Protein AF-A0A1E5IQC2-F1 (afdb_monomer)

Solvent-accessible surface area (backbone atoms only — not comparable to full-atom values): 10376 Å² total; per-residue (Å²): 91,79,47,80,31,49,64,72,56,42,53,53,47,50,52,52,49,52,50,52,53,53,49,54,49,57,76,76,38,97,67,92,69,90,84,77,96,62,100,38,73,64,58,51,51,50,54,61,72,48,65,73,86,65,77,78,92,61,83,43,75,48,69,56,74,79,78,57,91,85,66,68,66,72,71,74,75,72,44,43,31,42,34,34,28,51,31,35,61,43,97,87,76,49,74,46,82,30,45,69,65,40,55,62,73,49,62,90,55,62,68,49,79,50,71,55,75,84,51,100,52,40,39,43,35,41,34,43,30,58,52,56,88,49,68,68,59,35,50,53,51,51,53,55,44,32,73,42,20,49,31,35,36,51,58,79,82,76,86,54,94,48,55,85,48,20,25,48,64,53,39,74,41,128

Nearest PDB structures (foldseek):
  7alz-assembly1_B  TM=5.194E-01  e=3.832E-02  Komagataeibacter europaeus
  2caj-assembly1_A-2  TM=3.862E-01  e=3.203E-02  Helicobacter pylori 26695
  3bkt-assembly1_C  TM=5.300E-01  e=2.450E-01  Escherichia coli
  2hzv-assembly1_C  TM=3.687E-01  e=2.047E-01  Escherichia coli
  1q5v-assembly1_D  TM=3.462E-01  e=2.761E-01  Escherichia coli

Secondary structure (DSSP, 8-state):
-EEEE-HHHHHHHHHHHHHHHHHHHHHHS--S------S-HHHHHHHHHS----PPSS-EEEEP----TT---------EEEEEEEEEE-TTS-EE--HHHHHHHGGGS-EEEEEEEEETTEEEEEEEEEPPSSHHHHHHHHHHHHHH-SEEEE--SSSS--GGGEEETTEE--

Organism: Shewanella colwelliana (NCBI:txid23)

pLDDT: mean 70.98, std 15.09, range [38.66, 90.81]

Mean predicted aligned error: 17.3 Å

Foldseek 3Di:
DKDKDFPVRVVVVVVVVVVVVVVCVVVVDVDPDDDDDDPDPVVVVVVVVPPCVDDDGDIDIDDDDDPPPPPPVVPPPQWKKKFKAKWFQDPVGDIQDQVVVLCVQCVVFDKDKDWDCPDPGMIIIMMITRQDPDVVVNVSNLVSRLQRTQKIATDPVPPDGDQQRMHGSNHRRD

Radius of gyration: 23.61 Å; Cα contacts (8 Å, |Δi|>4): 222; chains: 1; bounding box: 59×47×52 Å

Structure (mmCIF, N/CA/C/O backbone):
data_AF-A0A1E5IQC2-F1
#
_entry.id   AF-A0A1E5IQC2-F1
#
loop_
_atom_site.group_PDB
_atom_site.id
_atom_site.type_symbol
_atom_site.label_atom_id
_atom_site.label_alt_id
_atom_site.label_comp_id
_atom_site.label_asym_id
_atom_site.label_entity_id
_atom_site.label_seq_id
_atom_site.pdbx_PDB_ins_code
_atom_site.Cartn_x
_atom_site.Cartn_y
_atom_site.Cartn_z
_atom_site.occupancy
_atom_site.B_iso_or_equiv
_atom_site.auth_seq_id
_atom_site.auth_comp_id
_atom_site.auth_asym_id
_atom_site.auth_atom_id
_atom_site.pdbx_PDB_model_num
ATOM 1 N N . MET A 1 1 ? 28.029 -4.661 -27.883 1.00 52.00 1 MET A N 1
ATOM 2 C CA . ME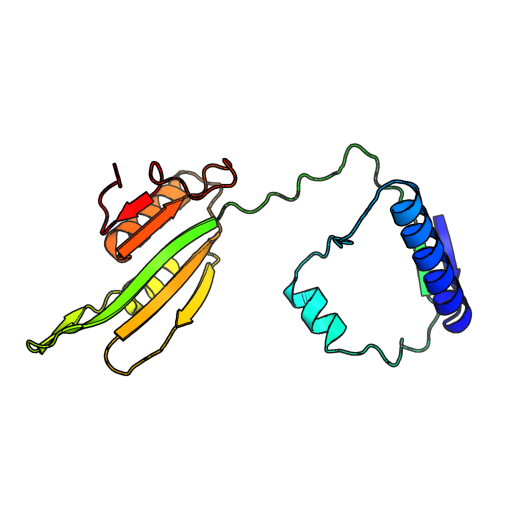T A 1 1 ? 28.979 -5.705 -28.374 1.00 52.00 1 MET A CA 1
ATOM 3 C C . MET A 1 1 ? 28.659 -7.045 -27.702 1.00 52.00 1 MET A C 1
ATOM 5 O O . MET A 1 1 ? 28.426 -7.039 -26.499 1.00 52.00 1 MET A O 1
ATOM 9 N N . LYS A 1 2 ? 28.596 -8.172 -28.435 1.00 62.50 2 LYS A N 1
ATOM 10 C CA . LYS A 1 2 ? 28.262 -9.502 -27.872 1.00 62.50 2 LYS A CA 1
ATOM 11 C C . LYS A 1 2 ? 29.537 -10.321 -27.631 1.00 62.50 2 LYS A C 1
ATOM 13 O O . LYS A 1 2 ? 30.267 -10.586 -28.583 1.00 62.50 2 LYS A O 1
ATOM 18 N N . LYS A 1 3 ? 29.808 -10.735 -26.389 1.00 73.00 3 LYS A N 1
ATOM 19 C CA . LYS A 1 3 ? 30.939 -11.614 -26.032 1.00 73.00 3 LYS A CA 1
ATOM 20 C C . LYS A 1 3 ? 30.427 -12.942 -25.482 1.00 73.00 3 LYS A C 1
ATOM 22 O O . LYS A 1 3 ? 29.539 -12.970 -24.634 1.00 73.00 3 LYS A O 1
ATOM 27 N N . LYS A 1 4 ? 30.989 -14.046 -25.979 1.00 75.56 4 LYS A N 1
ATOM 28 C CA . LYS A 1 4 ? 30.671 -15.402 -25.514 1.00 75.56 4 LYS A CA 1
ATOM 29 C C . LYS A 1 4 ? 31.631 -15.802 -24.397 1.00 75.56 4 LYS A C 1
ATOM 31 O O . LYS A 1 4 ? 32.844 -15.677 -24.557 1.00 75.56 4 LYS A O 1
ATOM 36 N N . PHE A 1 5 ? 31.095 -16.319 -23.299 1.00 73.94 5 PHE A N 1
ATOM 37 C CA . PHE A 1 5 ? 31.868 -16.790 -22.155 1.00 73.94 5 PHE A CA 1
ATOM 38 C C . PHE A 1 5 ? 31.498 -18.233 -21.799 1.00 73.94 5 PHE A C 1
ATOM 40 O O . PHE A 1 5 ? 30.334 -18.633 -21.851 1.00 73.94 5 PHE A O 1
ATOM 47 N N . SER A 1 6 ? 32.502 -19.012 -21.393 1.00 75.88 6 SER A N 1
ATOM 48 C CA . SER A 1 6 ? 32.286 -20.251 -20.640 1.00 75.88 6 SER A CA 1
ATOM 49 C C . SER A 1 6 ? 31.987 -19.919 -19.173 1.00 75.88 6 SER A C 1
ATOM 51 O O . SER A 1 6 ? 32.407 -18.870 -18.687 1.00 75.88 6 SER A O 1
ATOM 53 N N . ARG A 1 7 ? 31.307 -20.811 -18.438 1.00 69.56 7 ARG A N 1
ATOM 54 C CA . ARG A 1 7 ? 30.886 -20.579 -17.037 1.00 69.56 7 ARG A CA 1
ATOM 55 C C . ARG A 1 7 ? 32.013 -20.067 -16.124 1.00 69.56 7 ARG A C 1
ATOM 57 O O . ARG A 1 7 ? 31.824 -19.097 -15.397 1.00 69.56 7 ARG A O 1
ATOM 64 N N . SER A 1 8 ? 33.198 -20.678 -16.180 1.00 74.75 8 SER A N 1
ATOM 65 C CA . SER A 1 8 ? 34.352 -20.266 -15.363 1.00 74.75 8 SER A CA 1
ATOM 66 C C . SER A 1 8 ? 34.895 -18.889 -15.754 1.00 74.75 8 SER A C 1
ATOM 68 O O . SER A 1 8 ? 35.235 -18.083 -14.888 1.00 74.75 8 SER A O 1
ATOM 70 N N . LYS A 1 9 ? 34.934 -18.588 -17.058 1.00 76.94 9 LYS A N 1
ATOM 71 C CA . LYS A 1 9 ? 35.364 -17.283 -17.573 1.00 76.94 9 LYS A CA 1
ATOM 72 C C . LYS A 1 9 ? 34.342 -16.189 -17.268 1.00 76.94 9 LYS A C 1
ATOM 74 O O . LYS A 1 9 ? 34.755 -15.083 -16.947 1.00 76.94 9 LYS A O 1
ATOM 79 N N . LEU A 1 10 ? 33.046 -16.504 -17.306 1.00 74.19 10 LEU A N 1
ATOM 80 C CA . LEU A 1 10 ? 31.970 -15.587 -16.937 1.00 74.19 10 LEU A CA 1
ATOM 81 C C . LEU A 1 10 ? 32.070 -15.192 -15.462 1.00 74.19 10 LEU A C 1
ATOM 83 O O . LEU A 1 10 ? 32.054 -14.008 -15.157 1.00 74.19 10 LEU A O 1
ATOM 87 N N . LEU A 1 11 ? 32.241 -16.163 -14.559 1.00 73.56 11 LEU A N 1
ATOM 88 C CA . LEU A 1 11 ? 32.400 -15.893 -13.125 1.00 73.56 11 LEU A CA 1
ATOM 89 C C . LEU A 1 11 ? 33.626 -15.022 -12.839 1.00 73.56 11 LEU A C 1
ATOM 91 O O . LEU A 1 11 ? 33.545 -14.078 -12.058 1.00 73.56 11 LEU A O 1
ATOM 95 N N . LYS A 1 12 ? 34.762 -15.315 -13.484 1.00 78.38 12 LYS A N 1
ATOM 96 C CA . LYS A 1 12 ? 35.975 -14.499 -13.344 1.00 78.38 12 LYS A CA 1
ATOM 97 C C . LYS A 1 12 ? 35.755 -13.081 -13.876 1.00 78.38 12 LYS A C 1
ATOM 99 O O . LYS A 1 12 ? 36.157 -12.124 -13.228 1.00 78.38 12 LYS A O 1
ATOM 104 N N . TRP A 1 13 ? 35.080 -12.955 -15.017 1.00 78.19 13 TRP A N 1
ATOM 105 C CA . TRP A 1 13 ? 34.755 -11.669 -15.622 1.00 78.19 13 TRP A CA 1
ATOM 106 C C . TRP A 1 13 ? 33.789 -10.845 -14.758 1.00 78.19 13 TRP A C 1
ATOM 108 O O . TRP A 1 13 ? 34.069 -9.678 -14.518 1.00 78.19 13 TRP A O 1
ATOM 118 N N . LEU A 1 14 ? 32.727 -11.454 -14.217 1.00 74.81 14 LEU A N 1
ATOM 119 C CA . LEU A 1 14 ? 31.782 -10.822 -13.286 1.00 74.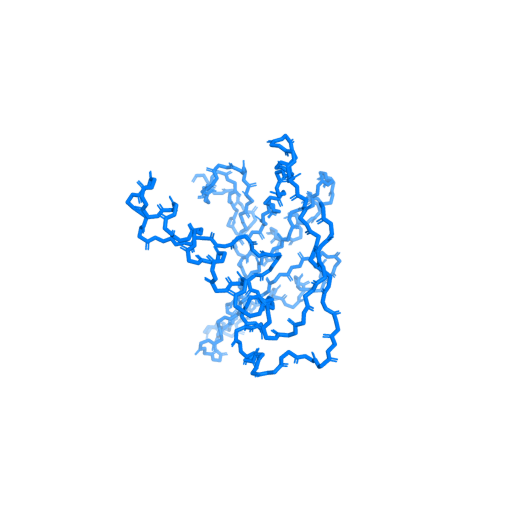81 14 LEU A CA 1
ATOM 120 C C . LEU A 1 14 ? 32.481 -10.321 -12.022 1.00 74.81 14 LEU A C 1
ATOM 122 O O . LEU A 1 14 ? 32.267 -9.181 -11.629 1.00 74.81 14 LEU A O 1
ATOM 126 N N . LYS A 1 15 ? 33.354 -11.136 -11.415 1.00 77.19 15 LYS A N 1
ATOM 127 C CA . LYS A 1 15 ? 34.138 -10.728 -10.237 1.00 77.19 15 LYS A CA 1
ATOM 128 C C . LYS A 1 15 ? 35.040 -9.532 -10.537 1.00 77.19 15 LYS A C 1
ATOM 130 O O . LYS A 1 15 ? 35.096 -8.600 -9.743 1.00 77.19 15 LYS A O 1
ATOM 135 N N . SER A 1 16 ? 35.727 -9.541 -11.681 1.00 76.88 16 SER A N 1
ATOM 136 C CA . SER A 1 16 ? 36.564 -8.413 -12.101 1.00 76.88 16 SER A CA 1
ATOM 137 C C . SER A 1 16 ? 35.738 -7.165 -12.410 1.00 76.88 16 SER A C 1
ATOM 139 O O . SER A 1 16 ? 36.115 -6.083 -11.980 1.00 76.88 16 SER A O 1
ATOM 141 N N . ALA A 1 17 ? 34.610 -7.304 -13.108 1.00 74.75 17 ALA A N 1
ATOM 142 C CA . ALA A 1 17 ? 33.722 -6.193 -13.430 1.00 74.75 17 ALA A CA 1
ATOM 143 C C . ALA A 1 17 ? 33.125 -5.567 -12.163 1.00 74.75 17 ALA A C 1
ATOM 145 O O . ALA A 1 17 ? 33.233 -4.360 -11.993 1.00 74.75 17 ALA A O 1
ATOM 146 N N . ALA A 1 18 ? 32.599 -6.387 -11.246 1.00 73.00 18 ALA A N 1
ATOM 147 C CA . ALA A 1 18 ? 32.076 -5.939 -9.956 1.00 73.00 18 ALA A CA 1
ATOM 148 C C . ALA A 1 18 ? 33.151 -5.240 -9.110 1.00 73.00 18 ALA A C 1
ATOM 150 O O . ALA A 1 18 ? 32.893 -4.206 -8.498 1.00 73.00 18 ALA A O 1
ATOM 151 N N . GLY A 1 19 ? 34.373 -5.783 -9.106 1.00 70.62 19 GLY A N 1
ATOM 152 C CA . GLY A 1 19 ? 35.516 -5.161 -8.443 1.00 70.62 19 GLY A CA 1
ATOM 153 C C . GLY A 1 19 ? 35.837 -3.783 -9.020 1.00 70.62 19 GLY A C 1
ATOM 154 O O . GLY A 1 19 ? 35.975 -2.836 -8.257 1.00 70.62 19 GLY A O 1
ATOM 155 N N . ILE A 1 20 ? 35.888 -3.653 -10.350 1.00 72.50 20 ILE A N 1
ATOM 156 C CA . ILE A 1 20 ? 36.134 -2.373 -11.033 1.00 72.50 20 ILE A CA 1
ATOM 157 C C . ILE A 1 20 ? 35.014 -1.373 -10.727 1.00 72.50 20 ILE A C 1
ATOM 159 O O . ILE A 1 20 ? 35.313 -0.239 -10.371 1.00 72.50 20 ILE A O 1
ATOM 163 N N . THR A 1 21 ? 33.744 -1.782 -10.799 1.00 65.50 21 THR A N 1
ATOM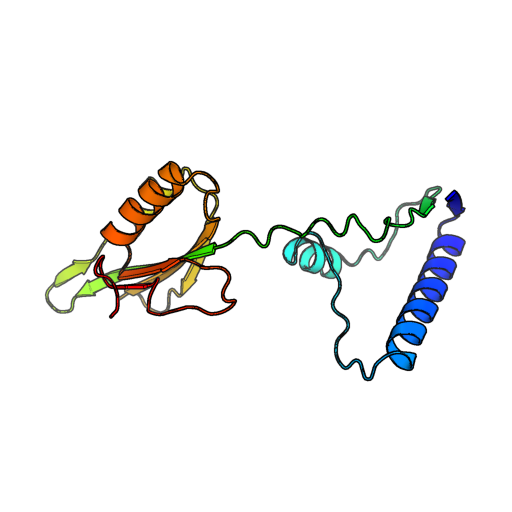 164 C CA . THR A 1 21 ? 32.612 -0.888 -10.509 1.00 65.50 21 THR A CA 1
ATOM 165 C C . THR A 1 21 ? 32.612 -0.416 -9.059 1.00 65.50 21 THR A C 1
ATOM 167 O O . THR A 1 21 ? 32.430 0.771 -8.815 1.00 65.50 21 THR A O 1
ATOM 170 N N . LEU A 1 22 ? 32.869 -1.310 -8.097 1.00 62.28 22 LEU A N 1
ATOM 171 C CA . LEU A 1 22 ? 32.956 -0.943 -6.679 1.00 62.28 22 LEU A CA 1
ATOM 172 C C . LEU A 1 22 ? 34.137 -0.006 -6.411 1.00 62.28 22 LEU A C 1
ATOM 174 O O . LEU A 1 22 ? 33.988 0.949 -5.653 1.00 62.28 22 LEU A O 1
ATOM 178 N N . LEU A 1 23 ? 35.284 -0.232 -7.064 1.00 63.38 23 LEU A N 1
ATOM 179 C CA . LEU A 1 23 ? 36.435 0.666 -6.968 1.00 63.38 23 LEU A CA 1
ATOM 180 C C . LEU A 1 23 ? 36.096 2.053 -7.523 1.00 63.38 23 LEU A C 1
ATOM 182 O O . LEU A 1 23 ? 36.353 3.051 -6.863 1.00 63.38 23 LEU A O 1
ATOM 186 N N . SER A 1 24 ? 35.479 2.130 -8.704 1.00 57.53 24 SER A N 1
ATOM 187 C CA . SER A 1 24 ? 35.072 3.403 -9.310 1.00 57.53 24 SER A CA 1
ATOM 188 C C . SER A 1 24 ? 34.087 4.178 -8.430 1.00 57.53 24 SER A C 1
ATOM 190 O O . SER A 1 24 ? 34.236 5.387 -8.282 1.00 57.53 24 SER A O 1
ATOM 192 N N . ILE A 1 25 ? 33.130 3.487 -7.799 1.00 59.22 25 ILE A N 1
ATOM 193 C CA . ILE A 1 25 ? 32.189 4.090 -6.842 1.00 59.22 25 ILE A CA 1
ATOM 194 C C . ILE A 1 25 ? 32.935 4.593 -5.594 1.00 59.22 25 ILE A C 1
ATOM 196 O O . ILE A 1 25 ? 32.701 5.717 -5.159 1.00 59.22 25 ILE A O 1
ATOM 200 N N . SER A 1 26 ? 33.863 3.796 -5.053 1.00 58.03 26 SER A N 1
ATOM 201 C CA . SER A 1 26 ? 34.631 4.128 -3.845 1.00 58.03 26 SER A CA 1
ATOM 202 C C . SER A 1 26 ? 35.641 5.260 -4.038 1.00 58.03 26 SER A C 1
ATOM 204 O O . SER A 1 26 ? 35.922 5.969 -3.077 1.00 58.03 26 SER A O 1
ATOM 206 N N . LEU A 1 27 ? 36.234 5.408 -5.227 1.00 56.81 27 LEU A N 1
ATOM 207 C CA . LEU A 1 27 ? 37.154 6.514 -5.512 1.00 56.81 27 LEU A CA 1
ATOM 208 C C . LEU A 1 27 ? 36.411 7.807 -5.874 1.00 56.81 27 LEU A C 1
ATOM 210 O O . LEU A 1 27 ? 36.947 8.887 -5.645 1.00 56.81 27 LEU A O 1
ATOM 214 N N . GLY A 1 28 ? 35.215 7.705 -6.462 1.00 50.94 28 GLY A N 1
ATOM 215 C CA . GLY A 1 28 ? 34.447 8.858 -6.938 1.00 50.94 28 GLY A CA 1
ATOM 216 C C . GLY A 1 28 ? 33.585 9.538 -5.874 1.00 50.94 28 GLY A C 1
ATOM 217 O O . GLY A 1 28 ? 33.308 10.723 -6.007 1.00 50.94 28 GLY A O 1
ATOM 218 N N . ASN A 1 29 ? 33.168 8.822 -4.825 1.00 45.31 29 ASN A N 1
ATOM 219 C CA . ASN A 1 29 ? 32.317 9.347 -3.757 1.00 45.31 29 ASN A CA 1
ATOM 220 C C . ASN A 1 29 ? 32.621 8.630 -2.420 1.00 45.31 29 ASN A C 1
ATOM 222 O O . ASN A 1 29 ? 32.911 7.435 -2.403 1.00 45.31 29 ASN A O 1
ATOM 226 N N . ASN A 1 30 ? 32.478 9.326 -1.282 1.00 47.59 30 ASN A N 1
ATOM 227 C CA . ASN A 1 30 ? 32.403 8.704 0.054 1.00 47.59 30 ASN A CA 1
ATOM 228 C C . ASN A 1 30 ? 31.054 7.964 0.189 1.00 47.59 30 ASN A C 1
ATOM 230 O O . ASN A 1 30 ? 30.134 8.428 0.860 1.00 47.59 30 ASN A O 1
ATOM 234 N N . VAL A 1 31 ? 30.883 6.852 -0.528 1.00 46.00 31 VAL A N 1
ATOM 235 C CA . VAL A 1 31 ? 29.604 6.134 -0.606 1.00 46.00 31 VAL A CA 1
ATOM 236 C C . VAL A 1 31 ? 29.504 5.115 0.524 1.00 46.00 31 VAL A C 1
ATOM 238 O O . VAL A 1 31 ? 30.139 4.065 0.482 1.00 46.00 31 VAL A O 1
ATOM 241 N N . SER A 1 32 ? 28.670 5.401 1.526 1.00 44.72 32 SER A N 1
ATOM 242 C CA . SER A 1 32 ? 28.299 4.442 2.578 1.00 44.72 32 SER A CA 1
ATOM 243 C C . SER A 1 32 ? 27.256 3.411 2.117 1.00 44.72 32 SER A C 1
ATOM 245 O O . SER A 1 32 ? 27.026 2.425 2.813 1.00 44.72 32 SER A O 1
ATOM 247 N N . THR A 1 33 ? 26.617 3.616 0.957 1.00 45.00 33 THR A N 1
ATOM 248 C CA . THR A 1 33 ? 25.472 2.817 0.488 1.00 45.00 33 THR A CA 1
ATOM 249 C C . THR A 1 33 ? 25.471 2.617 -1.033 1.00 45.00 33 THR A C 1
ATOM 251 O O . THR A 1 33 ? 25.371 3.562 -1.809 1.00 45.00 33 THR A O 1
ATOM 254 N N . VAL A 1 34 ? 25.561 1.362 -1.481 1.00 46.53 34 VAL A N 1
ATOM 255 C CA . VAL A 1 34 ? 25.416 0.995 -2.900 1.00 46.53 34 VAL A CA 1
ATOM 256 C C . VAL A 1 34 ? 23.946 0.681 -3.167 1.00 46.53 34 VAL A C 1
ATOM 258 O O . VAL A 1 34 ? 23.443 -0.352 -2.729 1.00 46.53 34 VAL A O 1
ATOM 261 N N . VAL A 1 35 ? 23.254 1.568 -3.881 1.00 50.03 35 VAL A N 1
ATOM 262 C CA . VAL A 1 35 ? 21.870 1.345 -4.323 1.00 50.03 35 VAL A CA 1
ATOM 263 C C . VAL A 1 35 ? 21.904 0.629 -5.671 1.00 50.03 35 VAL A C 1
ATOM 265 O O . VAL A 1 35 ? 22.548 1.089 -6.612 1.00 50.03 35 VAL A O 1
ATOM 268 N N . THR A 1 36 ? 21.238 -0.521 -5.765 1.00 47.25 36 THR A N 1
ATOM 269 C CA . THR A 1 36 ? 21.099 -1.263 -7.025 1.00 47.25 36 THR A CA 1
ATOM 270 C C . THR A 1 36 ? 19.690 -1.065 -7.567 1.00 47.25 36 THR A C 1
ATOM 272 O O . THR A 1 36 ? 18.713 -1.355 -6.881 1.00 47.25 36 THR A O 1
ATOM 275 N N . ASN A 1 37 ? 19.581 -0.570 -8.800 1.00 44.66 37 ASN A N 1
ATOM 276 C CA . ASN A 1 37 ? 18.301 -0.476 -9.496 1.00 44.66 37 ASN A CA 1
ATOM 277 C C . ASN A 1 37 ? 17.922 -1.878 -9.976 1.00 44.66 37 ASN A C 1
ATOM 279 O O . ASN A 1 37 ? 18.423 -2.356 -10.993 1.00 44.66 37 ASN A O 1
ATOM 283 N N . SER A 1 38 ? 17.084 -2.560 -9.204 1.00 53.12 38 SER A N 1
ATOM 284 C CA . SER A 1 38 ? 16.436 -3.794 -9.632 1.00 53.12 38 SER A CA 1
ATOM 285 C C . SER A 1 38 ? 14.969 -3.526 -9.922 1.00 53.12 38 SER A C 1
ATOM 287 O O . SER A 1 38 ? 14.339 -2.712 -9.254 1.00 53.12 38 SER A O 1
ATOM 289 N N . THR A 1 39 ? 14.424 -4.242 -10.900 1.00 52.94 39 THR A N 1
ATOM 290 C CA . THR A 1 39 ? 13.041 -4.122 -11.367 1.00 52.94 39 THR A CA 1
ATOM 291 C C . THR A 1 39 ? 12.007 -4.383 -10.267 1.00 52.94 39 THR A C 1
ATOM 293 O O . THR A 1 39 ? 10.873 -3.940 -10.388 1.00 52.94 39 THR A O 1
ATOM 296 N N . SER A 1 40 ? 12.374 -5.100 -9.196 1.00 52.53 40 SER A N 1
ATOM 297 C CA . SER A 1 40 ? 11.525 -5.289 -8.017 1.00 52.53 40 SER A CA 1
ATOM 298 C C . SER A 1 40 ? 12.354 -5.677 -6.782 1.00 52.53 40 SER A C 1
ATOM 300 O O . SER A 1 40 ? 13.168 -6.601 -6.866 1.00 52.53 40 SER A O 1
ATOM 302 N N . PRO A 1 41 ? 12.120 -5.062 -5.606 1.00 52.94 41 PRO A N 1
ATOM 303 C CA . PRO A 1 41 ? 12.713 -5.503 -4.341 1.00 52.94 41 PRO A CA 1
ATOM 304 C C . PRO A 1 41 ? 12.390 -6.966 -4.005 1.00 52.94 41 PRO A C 1
ATOM 306 O O . PRO A 1 41 ? 13.235 -7.667 -3.452 1.00 52.94 41 PRO A O 1
ATOM 309 N N . GLN A 1 42 ? 11.204 -7.454 -4.393 1.00 52.62 42 GLN A N 1
ATOM 310 C CA . GLN A 1 42 ? 10.817 -8.858 -4.221 1.00 52.62 42 GLN A CA 1
ATOM 311 C C . GLN A 1 42 ? 11.640 -9.782 -5.121 1.00 52.62 42 GLN A C 1
ATOM 313 O O . GLN A 1 42 ? 12.037 -10.854 -4.684 1.00 52.62 42 GLN A O 1
ATOM 318 N N . PHE A 1 43 ? 11.960 -9.354 -6.347 1.00 56.72 43 PHE A N 1
ATOM 319 C CA . PHE A 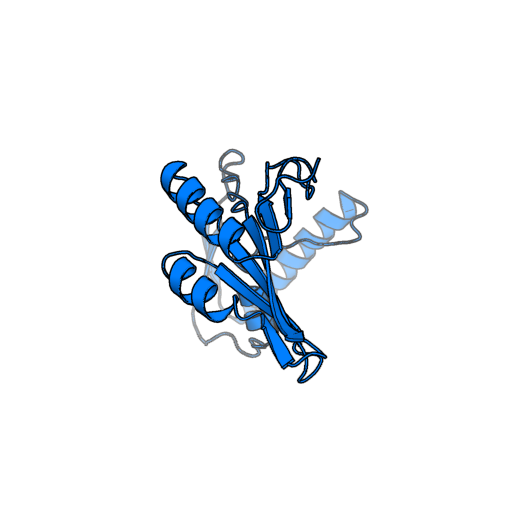1 43 ? 12.836 -10.114 -7.238 1.00 56.72 43 PHE A CA 1
ATOM 320 C C . PHE A 1 43 ? 14.260 -10.211 -6.678 1.00 56.72 43 PHE A C 1
ATOM 322 O O . PHE A 1 43 ? 14.863 -11.280 -6.725 1.00 56.72 43 PHE A O 1
ATOM 329 N N . VAL A 1 44 ? 14.791 -9.127 -6.100 1.00 56.75 44 VAL A N 1
ATOM 330 C CA . VAL A 1 44 ? 16.100 -9.150 -5.422 1.00 56.75 44 VAL A CA 1
ATOM 331 C C . VAL A 1 44 ? 16.068 -10.071 -4.211 1.00 56.75 44 VAL A C 1
ATOM 333 O O . VAL A 1 44 ? 16.946 -10.917 -4.088 1.00 56.75 44 VAL A O 1
ATOM 336 N N . ALA A 1 45 ? 15.056 -9.946 -3.348 1.00 56.00 45 ALA A N 1
ATOM 337 C CA . ALA A 1 45 ? 14.900 -10.806 -2.179 1.00 56.00 45 ALA A CA 1
ATOM 338 C C . ALA A 1 45 ? 14.803 -12.284 -2.589 1.00 56.00 45 ALA A C 1
ATOM 340 O O . ALA A 1 45 ? 15.558 -13.110 -2.086 1.00 56.00 45 ALA A O 1
ATOM 341 N N . GLN A 1 46 ? 13.983 -12.598 -3.593 1.00 55.53 46 GLN A N 1
ATOM 342 C CA . GLN A 1 46 ? 13.835 -13.947 -4.133 1.00 55.53 46 GLN A CA 1
ATOM 343 C C . GLN A 1 46 ? 15.131 -14.469 -4.771 1.00 55.53 46 GLN A C 1
ATOM 345 O O . GLN A 1 46 ? 15.475 -15.630 -4.578 1.00 55.53 46 GLN A O 1
ATOM 350 N N . ALA A 1 47 ? 15.885 -13.634 -5.491 1.00 57.66 47 ALA A N 1
ATOM 351 C CA . ALA A 1 47 ? 17.180 -13.999 -6.073 1.00 57.66 47 ALA A CA 1
ATOM 352 C C . ALA A 1 47 ? 18.307 -14.116 -5.028 1.00 57.66 47 ALA A C 1
ATOM 354 O O . ALA A 1 47 ? 19.301 -14.799 -5.269 1.00 57.66 47 ALA A O 1
ATOM 355 N N . MET A 1 48 ? 18.176 -13.452 -3.877 1.00 56.09 48 MET A N 1
ATOM 356 C CA . MET A 1 48 ? 19.085 -13.587 -2.735 1.00 56.09 48 MET A CA 1
ATOM 357 C C . MET A 1 48 ? 18.772 -14.837 -1.904 1.00 56.09 48 MET A C 1
ATOM 359 O O . MET A 1 48 ? 19.699 -15.513 -1.455 1.00 56.09 48 MET A O 1
ATOM 363 N N . GLU A 1 49 ? 17.489 -15.159 -1.722 1.00 57.62 49 GLU A N 1
ATOM 364 C CA . GLU A 1 49 ? 17.011 -16.380 -1.059 1.00 57.62 49 GLU A CA 1
ATOM 365 C C . GLU A 1 49 ? 17.295 -17.626 -1.897 1.00 57.62 49 GLU A C 1
ATOM 367 O O . GLU A 1 49 ? 17.800 -18.631 -1.392 1.00 57.62 49 GLU A O 1
ATOM 372 N N . GLN A 1 50 ? 17.051 -17.543 -3.206 1.00 56.44 50 GLN A N 1
ATOM 373 C CA . GLN A 1 50 ? 17.531 -18.513 -4.175 1.00 56.44 50 GLN A CA 1
ATOM 374 C C . GLN A 1 50 ? 19.022 -18.283 -4.379 1.00 56.44 50 GLN A C 1
ATOM 376 O O . GLN A 1 50 ? 19.443 -17.742 -5.400 1.00 56.44 50 GLN A O 1
ATOM 381 N N . ARG A 1 51 ? 19.849 -18.714 -3.419 1.00 49.19 51 ARG A N 1
ATOM 382 C CA . ARG A 1 51 ? 21.281 -18.888 -3.666 1.00 49.19 51 ARG A CA 1
ATOM 383 C C . ARG A 1 51 ? 21.439 -19.647 -4.982 1.00 49.19 51 ARG A C 1
ATOM 385 O O . ARG A 1 51 ? 21.215 -20.855 -5.052 1.00 49.19 51 ARG A O 1
ATOM 392 N N . LEU A 1 52 ? 21.814 -18.933 -6.043 1.00 50.84 52 LEU A N 1
ATOM 393 C CA . LEU A 1 52 ? 22.187 -19.500 -7.335 1.00 50.84 52 LEU A CA 1
ATOM 394 C C . LEU A 1 52 ? 23.556 -20.175 -7.170 1.00 50.84 52 LEU A C 1
ATOM 396 O O . LEU A 1 52 ? 24.548 -19.789 -7.786 1.00 50.84 52 LEU A O 1
ATOM 400 N N . ASP A 1 53 ? 23.622 -21.200 -6.318 1.00 48.97 53 ASP A N 1
ATOM 401 C CA . ASP A 1 53 ? 24.834 -21.969 -6.036 1.00 48.97 53 ASP A CA 1
ATOM 402 C C . ASP A 1 53 ? 25.330 -22.683 -7.303 1.00 48.97 53 ASP A C 1
ATOM 404 O O . ASP A 1 53 ? 26.507 -23.035 -7.436 1.00 48.97 53 ASP A O 1
ATOM 408 N N . SER A 1 54 ? 24.462 -22.836 -8.311 1.00 52.44 54 SER A N 1
ATOM 409 C CA . SER A 1 54 ? 24.889 -23.280 -9.626 1.00 52.44 54 SER A CA 1
ATOM 410 C C . SER A 1 54 ? 24.176 -22.577 -10.779 1.00 52.44 54 SER A C 1
ATOM 412 O O . SER A 1 54 ? 22.997 -22.767 -11.048 1.00 52.44 54 SER A O 1
ATOM 414 N N . PHE A 1 55 ? 24.957 -21.808 -11.535 1.00 57.22 55 PHE A N 1
ATOM 415 C CA . PHE A 1 55 ? 24.598 -21.416 -12.891 1.00 57.22 55 PHE A CA 1
ATOM 416 C C . PHE A 1 55 ? 24.485 -22.670 -13.784 1.00 57.22 55 PHE A C 1
ATOM 418 O O . PHE A 1 55 ? 25.406 -23.508 -13.755 1.00 57.22 55 PHE A O 1
ATOM 425 N N . PRO A 1 56 ? 23.422 -22.811 -14.600 1.00 60.69 56 PRO A N 1
ATOM 426 C CA . PRO A 1 56 ? 23.248 -23.960 -15.484 1.00 60.69 56 PRO A CA 1
ATOM 427 C C . PRO A 1 56 ? 24.450 -24.144 -16.428 1.00 60.69 56 PRO A C 1
ATOM 429 O O . PRO A 1 56 ? 25.158 -23.201 -16.792 1.00 60.69 56 PRO A O 1
ATOM 432 N N . LYS A 1 57 ? 24.770 -25.384 -16.805 1.00 57.78 57 LYS A N 1
ATOM 433 C CA . LYS A 1 57 ? 25.886 -25.634 -17.733 1.00 57.78 57 LYS A CA 1
ATOM 434 C C . LYS A 1 57 ? 25.483 -25.142 -19.127 1.00 57.78 57 LYS A C 1
ATOM 436 O O . LYS A 1 57 ? 24.486 -25.598 -19.669 1.00 57.78 57 LYS A O 1
ATOM 441 N N . GLY A 1 58 ? 26.255 -24.220 -19.704 1.00 65.44 58 GLY A N 1
ATOM 442 C CA . GLY A 1 58 ? 25.948 -23.645 -21.012 1.00 65.44 58 GLY A CA 1
ATOM 443 C C . GLY A 1 58 ? 26.941 -22.574 -21.460 1.00 65.44 58 GLY A C 1
ATOM 444 O O . GLY A 1 58 ? 27.862 -22.203 -20.726 1.00 65.44 58 GLY A O 1
ATOM 445 N N . THR A 1 59 ? 26.755 -22.099 -22.692 1.00 67.06 59 THR A N 1
ATOM 446 C CA . THR A 1 59 ? 27.495 -20.955 -23.237 1.00 67.06 59 THR A CA 1
ATOM 447 C C . THR A 1 59 ? 26.713 -19.686 -22.948 1.00 67.06 59 THR A C 1
ATOM 449 O O . THR A 1 59 ? 25.544 -19.585 -23.306 1.00 67.06 59 THR A O 1
ATOM 452 N N . TYR A 1 60 ? 27.371 -18.708 -22.335 1.00 70.81 60 TYR A N 1
ATOM 453 C CA . TYR A 1 60 ? 26.748 -17.449 -21.953 1.00 70.81 60 TYR A CA 1
ATOM 454 C C . TYR A 1 60 ? 27.094 -16.370 -22.967 1.00 70.81 60 TYR A C 1
ATOM 456 O O . TYR A 1 60 ? 28.261 -16.209 -23.333 1.00 70.81 60 TYR A O 1
ATOM 464 N N . VAL A 1 61 ? 26.091 -15.624 -23.424 1.00 71.81 61 VAL A N 1
ATOM 465 C CA . VAL A 1 61 ? 26.279 -14.480 -24.319 1.00 71.81 61 VAL A CA 1
ATOM 466 C C . VAL A 1 61 ? 26.021 -13.216 -23.518 1.00 71.81 61 VAL A C 1
ATOM 468 O O . VAL A 1 61 ? 24.890 -12.936 -23.145 1.00 71.81 61 VAL A O 1
ATOM 471 N N . VAL A 1 62 ? 27.074 -12.448 -23.263 1.00 64.69 62 VAL A N 1
ATOM 472 C CA . VAL A 1 62 ? 26.966 -11.141 -22.616 1.00 64.69 62 VAL A CA 1
ATOM 473 C C . VAL A 1 62 ? 26.849 -10.092 -23.710 1.00 64.69 62 VAL A C 1
ATOM 475 O O . VAL A 1 62 ? 27.729 -9.983 -24.571 1.00 64.69 62 VAL A O 1
ATOM 478 N N . LYS A 1 63 ? 25.758 -9.329 -23.696 1.00 63.62 63 LYS A N 1
ATOM 479 C CA . LYS A 1 63 ? 25.569 -8.157 -24.551 1.00 63.62 63 LYS A CA 1
ATOM 480 C C . LYS A 1 63 ? 25.815 -6.924 -23.688 1.00 63.62 63 LYS A C 1
ATOM 482 O O . LYS A 1 63 ? 25.113 -6.718 -22.712 1.00 63.62 63 LYS A O 1
ATOM 487 N N . TYR A 1 64 ? 26.831 -6.143 -24.040 1.00 52.19 64 TYR A N 1
ATOM 488 C CA . TYR A 1 64 ? 26.992 -4.799 -23.493 1.00 52.19 64 TYR A CA 1
ATOM 489 C C . TYR A 1 64 ? 26.217 -3.832 -24.381 1.00 52.19 64 TYR A C 1
ATOM 491 O O . TYR A 1 64 ? 26.533 -3.720 -25.577 1.00 52.19 64 TYR A O 1
ATOM 499 N N . GLU A 1 65 ? 25.217 -3.190 -23.795 1.00 53.56 65 GLU A N 1
ATOM 500 C CA . GLU A 1 65 ? 24.534 -2.023 -24.336 1.00 53.56 65 GLU A CA 1
ATOM 501 C C . GLU A 1 65 ? 24.928 -0.840 -23.469 1.00 53.56 65 GLU A C 1
ATOM 503 O O . GLU A 1 65 ? 24.856 -0.900 -22.244 1.00 53.56 65 GLU A O 1
ATOM 508 N N . ARG A 1 66 ? 25.436 0.204 -24.120 1.00 46.56 66 ARG A N 1
ATOM 509 C CA . ARG A 1 66 ? 25.598 1.497 -23.478 1.00 46.56 66 ARG A CA 1
ATOM 510 C C . ARG A 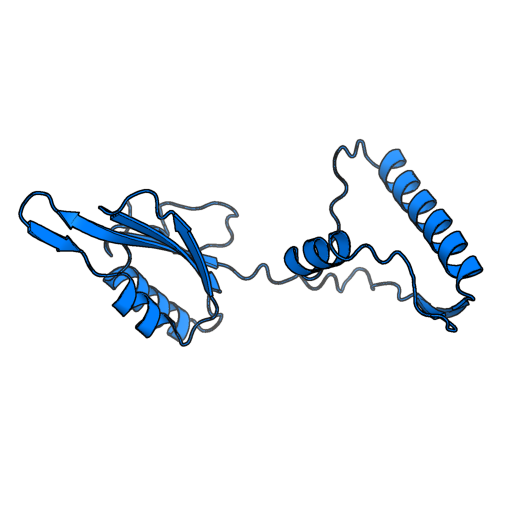1 66 ? 24.194 2.082 -23.466 1.00 46.56 66 ARG A C 1
ATOM 512 O O . ARG A 1 66 ? 23.662 2.312 -24.548 1.00 46.56 66 ARG A O 1
ATOM 519 N N . SER A 1 67 ? 23.594 2.243 -22.290 1.00 46.25 67 SER A N 1
ATOM 520 C CA . SER A 1 67 ? 22.427 3.110 -22.166 1.00 46.25 67 SER A CA 1
ATOM 521 C C . SER A 1 67 ? 22.871 4.477 -22.672 1.00 46.25 67 SER A C 1
ATOM 523 O O . SER A 1 67 ? 23.843 5.043 -22.164 1.00 46.25 67 SER A O 1
ATOM 525 N N . THR A 1 68 ? 22.262 4.947 -23.753 1.00 43.38 68 THR A N 1
ATOM 526 C CA . THR A 1 68 ? 22.362 6.349 -24.140 1.00 43.38 68 THR A CA 1
ATOM 527 C C . THR A 1 68 ? 21.917 7.164 -22.933 1.00 43.38 68 THR A C 1
ATOM 529 O O . THR A 1 68 ? 20.893 6.860 -22.330 1.00 43.38 68 THR A O 1
ATOM 532 N N . GLU A 1 69 ? 22.739 8.132 -22.530 1.00 47.19 69 GLU A N 1
ATOM 533 C CA . GLU A 1 69 ? 22.573 8.925 -21.300 1.00 47.19 69 GLU A CA 1
ATOM 534 C C . GLU A 1 69 ? 21.257 9.737 -21.267 1.00 47.19 69 GLU A C 1
ATOM 536 O O . GLU A 1 69 ? 20.930 10.303 -20.232 1.00 47.19 69 GLU A O 1
ATOM 541 N N . ASP A 1 70 ? 20.465 9.701 -22.344 1.00 42.69 70 ASP A N 1
ATOM 542 C CA . ASP A 1 70 ? 19.170 10.377 -22.489 1.00 42.69 70 ASP A CA 1
ATOM 543 C C . ASP A 1 70 ? 17.941 9.456 -22.335 1.00 42.69 70 ASP A C 1
ATOM 545 O O . ASP A 1 70 ? 16.813 9.937 -22.336 1.00 42.69 70 ASP A O 1
ATOM 549 N N . GLU A 1 71 ? 18.132 8.143 -22.168 1.00 40.44 71 GLU A N 1
ATOM 550 C CA . GLU A 1 71 ? 17.062 7.191 -21.814 1.00 40.44 71 GLU A CA 1
ATOM 551 C C . GLU A 1 71 ? 17.316 6.624 -20.417 1.00 40.44 71 GLU A C 1
ATOM 553 O O . GLU A 1 71 ? 17.193 5.428 -20.144 1.00 40.44 71 GLU A O 1
ATOM 558 N N . GLN A 1 72 ? 17.645 7.504 -19.472 1.00 40.38 72 GLN A N 1
ATOM 559 C CA . GLN A 1 72 ? 17.104 7.285 -18.144 1.00 40.38 72 GLN A CA 1
ATOM 560 C C . GLN A 1 72 ? 15.605 7.518 -18.304 1.00 40.38 72 GLN A C 1
ATOM 562 O O . GLN A 1 72 ? 15.126 8.616 -18.034 1.00 40.38 72 GLN A O 1
ATOM 567 N N . ASP A 1 73 ? 14.894 6.500 -18.822 1.00 38.81 73 ASP A N 1
ATOM 568 C CA . ASP A 1 73 ? 13.463 6.356 -18.609 1.00 38.81 73 ASP A CA 1
ATOM 569 C C . ASP A 1 73 ? 13.308 6.709 -17.147 1.00 38.81 73 ASP A C 1
ATOM 571 O O . ASP A 1 73 ? 13.838 6.021 -16.263 1.00 38.81 73 ASP A O 1
ATOM 575 N N . SER A 1 74 ? 12.729 7.881 -16.902 1.00 41.66 74 SER A N 1
ATOM 576 C CA . SER A 1 74 ? 12.295 8.266 -15.586 1.00 41.66 74 SER A CA 1
ATOM 577 C C . SER A 1 74 ? 11.379 7.126 -15.215 1.00 41.66 74 SER A C 1
ATOM 579 O O . SER A 1 74 ? 10.262 7.086 -15.724 1.00 41.66 74 SER A O 1
ATOM 581 N N . ILE A 1 75 ? 11.887 6.136 -14.470 1.00 38.66 75 ILE A N 1
ATOM 582 C CA . ILE A 1 75 ? 11.076 5.048 -13.949 1.00 38.66 75 ILE A CA 1
ATOM 583 C C . ILE A 1 75 ? 9.926 5.814 -13.326 1.00 38.66 75 ILE A C 1
ATOM 585 O O . ILE A 1 75 ? 10.200 6.620 -12.427 1.00 38.66 75 ILE A O 1
ATOM 589 N N . PRO A 1 76 ? 8.702 5.722 -13.875 1.00 46.72 76 PRO A N 1
ATOM 590 C CA . PRO A 1 76 ? 7.616 6.477 -13.313 1.00 46.72 76 PRO A CA 1
ATOM 591 C C . PRO A 1 76 ? 7.480 5.862 -11.934 1.00 46.72 76 PRO A C 1
ATOM 593 O O . PRO A 1 76 ? 7.055 4.715 -11.804 1.00 46.72 76 PRO A O 1
ATOM 596 N N . TYR A 1 77 ? 7.978 6.565 -10.914 1.00 48.88 77 TYR A N 1
ATOM 597 C CA . TYR A 1 77 ? 7.688 6.239 -9.536 1.00 48.88 77 TYR A CA 1
ATOM 598 C C . TYR A 1 77 ? 6.175 6.281 -9.507 1.00 48.88 77 TYR A C 1
ATOM 600 O O . TYR A 1 77 ? 5.577 7.351 -9.640 1.00 48.88 77 TYR A O 1
ATOM 608 N N . SER A 1 78 ? 5.568 5.096 -9.542 1.00 59.16 78 SER A N 1
ATOM 609 C CA . SER A 1 78 ? 4.133 4.971 -9.649 1.00 59.16 78 SER A CA 1
ATOM 610 C C . SER A 1 78 ? 3.602 5.615 -8.388 1.00 59.16 78 SER A C 1
ATOM 612 O O . SER A 1 78 ? 3.797 5.078 -7.293 1.00 59.16 78 SER A O 1
ATOM 614 N N . LYS A 1 79 ? 3.032 6.810 -8.542 1.00 77.44 79 LYS A N 1
ATOM 615 C CA . LYS A 1 79 ? 2.486 7.564 -7.423 1.00 77.44 79 LYS A CA 1
ATOM 616 C C . LYS A 1 79 ? 1.528 6.642 -6.688 1.00 77.44 79 LYS A C 1
ATOM 618 O O . LYS A 1 79 ? 0.814 5.864 -7.324 1.00 77.44 79 LYS A O 1
ATOM 623 N N . THR A 1 80 ? 1.573 6.651 -5.368 1.00 83.06 80 THR A N 1
ATOM 624 C CA . THR A 1 80 ? 0.768 5.725 -4.568 1.00 83.06 80 THR A CA 1
ATOM 625 C C . THR A 1 80 ? -0.284 6.494 -3.785 1.00 83.06 80 THR A C 1
ATOM 627 O O . THR A 1 80 ? -0.017 7.548 -3.211 1.00 83.06 80 THR A O 1
ATOM 630 N N . VAL A 1 81 ? -1.498 5.951 -3.742 1.00 87.44 81 VAL A N 1
ATOM 631 C CA . VAL A 1 81 ? -2.541 6.378 -2.813 1.00 87.44 81 VAL A CA 1
ATOM 632 C C . VAL A 1 81 ? -2.474 5.460 -1.601 1.00 87.44 81 VAL A C 1
ATOM 634 O O . V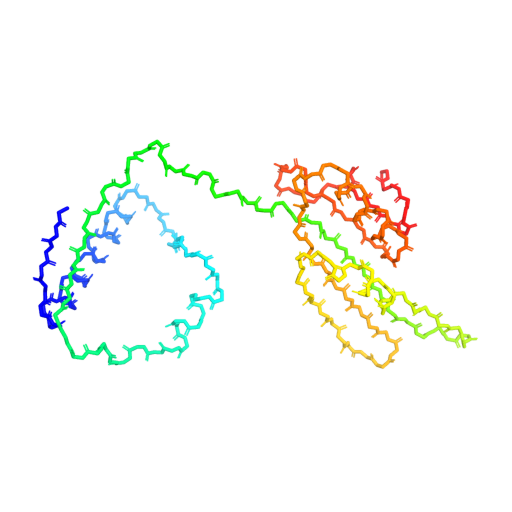AL A 1 81 ? -2.661 4.247 -1.717 1.00 87.44 81 VAL A O 1
ATOM 637 N N . LEU A 1 82 ? -2.192 6.031 -0.435 1.00 88.75 82 LEU A N 1
ATOM 638 C CA . LEU A 1 82 ? -2.225 5.302 0.829 1.00 88.75 82 LEU A CA 1
ATOM 639 C C . LEU A 1 82 ? -3.614 5.451 1.442 1.00 88.75 82 LEU A C 1
ATOM 641 O O . LEU A 1 82 ? -4.082 6.566 1.655 1.00 88.75 82 LEU A O 1
ATOM 645 N N . ALA A 1 83 ? -4.238 4.330 1.782 1.00 89.44 83 ALA A N 1
ATOM 646 C CA . ALA A 1 83 ? -5.463 4.276 2.559 1.00 89.44 83 ALA A CA 1
ATOM 647 C C . ALA A 1 83 ? -5.265 3.425 3.816 1.00 89.44 83 ALA A C 1
ATOM 649 O O . ALA A 1 83 ? -4.619 2.383 3.776 1.00 89.44 83 ALA A O 1
ATOM 650 N N . ILE A 1 84 ? -5.826 3.858 4.940 1.00 88.44 84 ILE A N 1
ATOM 651 C CA . ILE A 1 84 ? -5.844 3.097 6.189 1.00 88.44 84 ILE A CA 1
ATOM 652 C C . ILE A 1 84 ? -7.296 2.915 6.597 1.00 88.44 84 ILE A C 1
ATOM 654 O O . ILE A 1 84 ? -8.039 3.884 6.773 1.00 88.44 84 ILE A O 1
ATOM 658 N N . ALA A 1 85 ? -7.684 1.661 6.768 1.00 88.00 85 ALA A N 1
ATOM 659 C CA . ALA A 1 85 ? -9.000 1.269 7.233 1.00 88.00 85 ALA A CA 1
ATOM 660 C C . ALA A 1 85 ? -8.862 0.305 8.408 1.00 88.00 85 ALA A C 1
ATOM 662 O O . ALA A 1 85 ? -7.827 -0.343 8.591 1.00 88.00 85 ALA A O 1
ATOM 663 N N . TYR A 1 86 ? -9.912 0.218 9.216 1.00 84.31 86 TYR A N 1
ATOM 664 C CA . TYR A 1 86 ? -9.962 -0.746 10.296 1.00 84.31 86 TYR A CA 1
ATOM 665 C C . TYR A 1 86 ? -11.355 -1.331 10.466 1.00 84.31 86 TYR A C 1
ATOM 667 O O . TYR A 1 86 ? -12.361 -0.644 10.296 1.00 84.31 86 TYR A O 1
ATOM 675 N N . ASP A 1 87 ? -11.380 -2.592 10.881 1.00 84.75 87 ASP A N 1
ATOM 676 C CA . ASP A 1 87 ? -12.563 -3.199 11.474 1.00 84.75 87 ASP A CA 1
ATOM 677 C C . ASP A 1 87 ? -12.375 -3.237 12.991 1.00 84.75 87 ASP A C 1
ATOM 679 O O . ASP A 1 87 ? -11.305 -3.607 13.475 1.00 84.75 87 ASP A O 1
ATOM 683 N N . ALA A 1 88 ? -13.393 -2.859 13.761 1.00 84.06 88 ALA A N 1
ATOM 684 C CA . ALA A 1 88 ? -13.300 -2.820 15.219 1.00 84.06 88 ALA A CA 1
ATOM 685 C C . ALA A 1 88 ? -14.603 -3.245 15.897 1.00 84.06 88 ALA A C 1
ATOM 687 O O . ALA A 1 88 ? -15.698 -2.873 15.471 1.00 84.06 88 ALA A O 1
ATOM 688 N N . ASN A 1 89 ? -14.475 -3.987 16.999 1.00 83.06 89 ASN A N 1
ATOM 689 C CA . ASN A 1 89 ? -15.575 -4.260 17.919 1.00 83.06 89 ASN A CA 1
ATOM 690 C C . ASN A 1 89 ? -15.587 -3.185 19.013 1.00 83.06 89 ASN A C 1
ATOM 692 O O . ASN A 1 89 ? -14.630 -3.045 19.775 1.00 83.06 89 ASN A O 1
ATOM 696 N N . LEU A 1 90 ? -16.674 -2.425 19.105 1.00 81.38 90 LEU A N 1
ATOM 697 C CA . LEU A 1 90 ? -16.859 -1.398 20.123 1.00 81.38 90 LEU A CA 1
ATOM 698 C C . LEU A 1 90 ? -17.281 -2.043 21.446 1.00 81.38 90 LEU A C 1
ATOM 700 O O . LEU A 1 90 ? -18.086 -2.974 21.473 1.00 81.38 90 LEU A O 1
ATOM 704 N N . ALA A 1 91 ? -16.803 -1.492 22.563 1.00 77.44 91 ALA A N 1
ATOM 705 C CA . ALA A 1 91 ? -17.099 -2.006 23.903 1.00 77.44 91 ALA A CA 1
ATOM 706 C C . ALA A 1 91 ? -18.607 -2.050 24.234 1.00 77.44 91 ALA A C 1
ATOM 708 O O . ALA A 1 91 ? -19.033 -2.856 25.052 1.00 77.44 91 ALA A O 1
ATOM 709 N N . GLN A 1 92 ? -19.420 -1.214 23.577 1.00 79.88 92 GLN A N 1
ATOM 710 C CA . GLN A 1 92 ? -20.880 -1.162 23.745 1.00 79.88 92 GLN A CA 1
ATOM 711 C C . GLN A 1 92 ? -21.652 -2.095 22.787 1.00 79.88 92 GLN A C 1
ATOM 713 O O . GLN A 1 92 ? -22.864 -1.966 22.650 1.00 79.88 92 GLN A O 1
ATOM 718 N N . GLY A 1 93 ? -20.975 -3.025 22.104 1.00 73.94 93 GLY A N 1
ATOM 719 C CA . GLY A 1 93 ? -21.611 -4.025 21.234 1.00 73.94 93 GLY A CA 1
ATOM 720 C C . GLY A 1 93 ? -21.811 -3.599 19.775 1.00 73.94 93 GLY A C 1
ATOM 721 O O . GLY A 1 93 ? -22.334 -4.379 18.982 1.00 73.94 93 GLY A O 1
ATOM 722 N N . GLY A 1 94 ? -21.372 -2.396 19.394 1.00 76.75 94 GLY A N 1
ATOM 723 C CA . GLY A 1 94 ? -21.319 -1.962 17.995 1.00 76.75 94 GLY A CA 1
ATOM 724 C C . GLY A 1 94 ? -20.116 -2.544 17.245 1.00 76.75 94 GLY A C 1
ATOM 725 O O . GLY A 1 94 ? -19.121 -2.932 17.857 1.00 76.75 94 GLY A O 1
ATOM 726 N N . LYS A 1 95 ? -20.184 -2.586 15.913 1.00 80.94 95 LYS A N 1
ATOM 727 C CA . LYS A 1 95 ? -19.066 -2.996 15.053 1.00 80.94 95 LYS A CA 1
ATOM 728 C C . LYS A 1 95 ? -18.850 -1.977 13.947 1.00 80.94 95 LYS A C 1
ATOM 730 O O . LYS A 1 95 ? -19.816 -1.500 13.360 1.00 80.94 95 LYS A O 1
ATOM 735 N N . ILE A 1 96 ? -17.590 -1.685 13.660 1.00 79.31 96 ILE A N 1
ATOM 736 C CA . ILE A 1 96 ? -17.161 -0.957 12.466 1.00 79.31 96 ILE A CA 1
ATOM 737 C C . ILE A 1 96 ? -16.638 -2.027 11.510 1.00 79.31 96 ILE A C 1
ATOM 739 O O . ILE A 1 96 ? -15.703 -2.740 11.870 1.00 79.31 96 ILE A O 1
ATOM 743 N N . ILE A 1 97 ? -17.306 -2.203 10.365 1.00 75.25 97 ILE A N 1
ATOM 744 C CA . ILE A 1 97 ? -16.979 -3.221 9.355 1.00 75.25 97 ILE A CA 1
ATOM 745 C C . ILE A 1 97 ? -16.947 -2.527 7.998 1.00 75.25 97 ILE A C 1
ATOM 747 O O . ILE A 1 97 ? -17.942 -2.511 7.276 1.00 75.25 97 ILE A O 1
ATOM 751 N N . ASN A 1 98 ? -15.812 -1.917 7.682 1.00 77.88 98 ASN A N 1
ATOM 752 C CA . ASN A 1 98 ? -15.641 -1.144 6.451 1.00 77.88 98 ASN A CA 1
ATOM 753 C C . ASN A 1 98 ? -14.564 -1.749 5.545 1.00 77.88 98 ASN A C 1
ATOM 755 O O . ASN A 1 98 ? -14.489 -1.405 4.368 1.00 77.88 98 ASN A O 1
ATOM 759 N N . LEU A 1 99 ? -13.741 -2.668 6.065 1.00 80.25 99 LEU A N 1
ATOM 760 C CA . LEU A 1 99 ? -12.625 -3.232 5.320 1.00 80.25 99 LEU A CA 1
ATOM 761 C C . LEU A 1 99 ? -13.089 -4.119 4.162 1.00 80.25 99 LEU A C 1
ATOM 763 O O . LEU A 1 99 ? -12.649 -3.930 3.036 1.00 80.25 99 LEU A O 1
ATOM 767 N N . SER A 1 100 ? -13.968 -5.088 4.429 1.00 81.31 100 SER A N 1
ATOM 768 C CA . SER A 1 100 ? -14.409 -6.074 3.426 1.00 81.31 100 SER A CA 1
ATOM 769 C C . SER A 1 100 ? -15.063 -5.413 2.210 1.00 81.31 100 SER A C 1
ATOM 771 O O . SER A 1 100 ? -14.627 -5.652 1.087 1.00 81.31 100 SER A O 1
ATOM 773 N N . THR A 1 101 ? -16.017 -4.510 2.440 1.00 82.69 101 THR A N 1
ATOM 774 C CA . THR A 1 101 ? -16.681 -3.730 1.386 1.00 82.69 101 THR A CA 1
ATOM 775 C C . THR A 1 101 ? -15.688 -2.896 0.577 1.00 82.69 101 THR A C 1
ATOM 777 O O . THR A 1 101 ? -15.755 -2.867 -0.647 1.00 82.69 101 THR A O 1
ATOM 780 N N . MET A 1 102 ? -14.726 -2.247 1.240 1.00 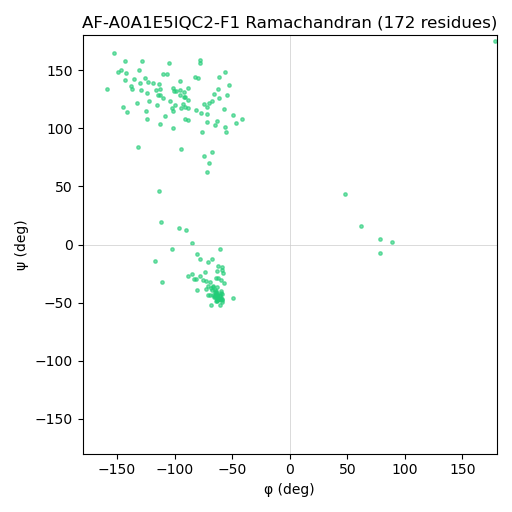84.38 102 MET A N 1
ATOM 781 C CA . MET A 1 102 ? -13.696 -1.475 0.545 1.00 84.38 102 MET A CA 1
ATOM 782 C C . MET A 1 102 ? -12.832 -2.365 -0.351 1.00 84.38 102 MET A C 1
ATOM 784 O O . MET A 1 102 ? -12.559 -1.988 -1.484 1.00 84.38 102 MET A O 1
ATOM 788 N N . MET A 1 103 ? -12.419 -3.539 0.139 1.00 83.75 103 MET A N 1
ATOM 789 C CA . MET A 1 103 ? -11.594 -4.484 -0.620 1.00 83.75 103 MET A CA 1
ATOM 790 C C . MET A 1 103 ? -12.309 -5.013 -1.868 1.00 83.75 103 MET A C 1
ATOM 792 O O . MET A 1 103 ? -11.665 -5.204 -2.896 1.00 83.75 103 MET A O 1
ATOM 796 N N . GLU A 1 104 ? -13.623 -5.237 -1.791 1.00 85.31 104 GLU A N 1
ATOM 797 C CA . GLU A 1 104 ? -14.435 -5.630 -2.948 1.00 85.31 104 GLU A CA 1
ATOM 798 C C . GLU A 1 104 ? -14.501 -4.512 -3.996 1.00 85.31 104 GLU A C 1
ATOM 800 O O . GLU A 1 104 ? -14.293 -4.763 -5.182 1.00 85.31 104 GLU A O 1
ATOM 805 N N . GLU A 1 105 ? -14.729 -3.270 -3.565 1.00 85.06 105 GLU A N 1
ATOM 806 C CA . GLU A 1 105 ? -14.879 -2.126 -4.471 1.00 85.06 105 GLU A CA 1
ATOM 807 C C . GLU A 1 105 ? -13.559 -1.685 -5.120 1.00 85.06 105 GLU A C 1
ATOM 809 O O . GLU A 1 105 ? -13.561 -1.247 -6.269 1.00 85.06 105 GLU A O 1
ATOM 814 N N . ILE A 1 106 ? -12.419 -1.843 -4.437 1.00 86.62 106 ILE A N 1
ATOM 815 C CA . ILE A 1 106 ? -11.101 -1.547 -5.025 1.00 86.62 106 ILE A CA 1
ATOM 816 C C . ILE A 1 106 ? -10.517 -2.716 -5.832 1.00 86.62 106 ILE A C 1
ATOM 818 O O . ILE A 1 106 ? -9.409 -2.595 -6.352 1.00 86.62 106 ILE A O 1
ATOM 822 N N . GLY A 1 107 ? -11.231 -3.841 -5.958 1.00 84.00 107 GLY A N 1
ATOM 823 C CA . GLY A 1 107 ? -10.742 -5.059 -6.615 1.00 84.00 107 GLY A CA 1
ATOM 824 C C . GLY A 1 107 ? -10.323 -4.881 -8.081 1.00 84.00 107 GLY A C 1
ATOM 825 O O . GLY A 1 107 ? -9.562 -5.694 -8.603 1.00 84.00 107 GLY A O 1
ATOM 826 N N . GLY A 1 108 ? -10.791 -3.817 -8.742 1.00 81.94 108 GLY A N 1
ATOM 827 C CA . GLY A 1 108 ? -10.388 -3.445 -10.102 1.00 81.94 108 GLY A CA 1
ATOM 828 C C . GLY A 1 108 ? -9.051 -2.699 -10.204 1.00 81.94 108 GLY A C 1
ATOM 829 O O . GLY A 1 108 ? -8.563 -2.496 -11.313 1.00 81.94 108 GLY A O 1
ATOM 830 N N . PHE A 1 109 ? -8.452 -2.297 -9.080 1.00 84.19 109 PHE A N 1
ATOM 831 C CA . PHE A 1 109 ? -7.211 -1.523 -9.035 1.00 84.19 109 PHE A CA 1
ATOM 832 C C . PHE A 1 109 ? -6.014 -2.386 -8.614 1.00 84.19 109 PHE A C 1
ATOM 834 O O . PHE A 1 109 ? -6.148 -3.398 -7.931 1.00 84.19 109 PHE A O 1
ATOM 841 N N . GLU A 1 110 ? -4.807 -1.966 -8.995 1.00 81.94 110 GLU A N 1
ATOM 842 C CA . GLU A 1 110 ? -3.562 -2.601 -8.555 1.00 81.94 110 GLU A CA 1
ATOM 843 C C . GLU A 1 110 ? -3.186 -2.083 -7.155 1.00 81.94 110 GLU A C 1
ATOM 845 O O . GLU A 1 110 ? -2.923 -0.890 -6.983 1.00 81.94 110 GLU A O 1
ATOM 850 N N . TYR A 1 111 ? -3.171 -2.960 -6.145 1.00 85.75 111 TYR A N 1
ATOM 851 C CA . TYR A 1 111 ? -2.895 -2.575 -4.757 1.00 85.75 111 TYR A CA 1
ATOM 852 C C . TYR A 1 111 ? -2.073 -3.610 -3.975 1.00 85.75 111 TYR A C 1
ATOM 854 O O . TYR A 1 111 ? -2.057 -4.802 -4.282 1.00 85.75 111 TYR A O 1
ATOM 862 N N . ILE A 1 112 ? -1.420 -3.146 -2.908 1.00 83.50 112 ILE A N 1
ATOM 863 C CA . ILE A 1 112 ? -0.717 -3.961 -1.911 1.00 83.50 112 ILE A CA 1
ATOM 864 C C . ILE A 1 112 ? -1.363 -3.725 -0.547 1.00 83.50 112 ILE A C 1
ATOM 866 O O . ILE A 1 112 ? -1.681 -2.594 -0.185 1.00 83.50 112 ILE A O 1
ATOM 870 N N . VAL A 1 113 ? -1.532 -4.796 0.227 1.00 84.19 113 VAL A N 1
ATOM 871 C CA . VAL A 1 113 ? -2.130 -4.751 1.565 1.00 84.19 113 VAL A CA 1
ATOM 872 C C . VAL A 1 113 ? -1.082 -5.092 2.616 1.00 84.19 113 VAL A C 1
ATOM 874 O O . VAL A 1 113 ? -0.364 -6.081 2.493 1.00 84.19 113 VAL A O 1
ATOM 877 N N . SER A 1 114 ? -1.039 -4.300 3.682 1.00 82.25 114 SER A N 1
ATOM 878 C CA . SER A 1 114 ? -0.296 -4.586 4.904 1.00 82.25 114 SER A CA 1
ATOM 879 C C . SER A 1 114 ? -1.258 -4.528 6.083 1.00 82.25 114 SER A C 1
ATOM 881 O O . SER A 1 114 ? -1.825 -3.478 6.377 1.00 82.25 114 SER A O 1
ATOM 883 N N . SER A 1 115 ? -1.480 -5.662 6.746 1.00 78.50 115 SER A N 1
ATOM 884 C CA . SER A 1 115 ? -2.407 -5.752 7.876 1.00 78.50 115 SER A CA 1
ATOM 885 C C . SER A 1 115 ? -1.649 -6.070 9.152 1.00 78.50 115 SER A C 1
ATOM 887 O O . SER A 1 115 ? -0.905 -7.049 9.207 1.00 78.50 115 SER A O 1
ATOM 889 N N . ALA A 1 116 ? -1.886 -5.281 10.195 1.00 67.81 116 ALA A N 1
ATOM 890 C CA . ALA A 1 116 ? -1.435 -5.581 11.543 1.00 67.81 116 ALA A CA 1
ATOM 891 C C . ALA A 1 116 ? -2.632 -6.128 12.326 1.00 67.81 116 ALA A C 1
ATOM 893 O O . ALA A 1 116 ? -3.512 -5.382 12.760 1.00 67.81 116 ALA A O 1
ATOM 894 N N . LYS A 1 117 ? -2.692 -7.454 12.473 1.00 64.25 117 LYS A N 1
ATOM 895 C CA . LYS A 1 117 ? -3.712 -8.108 13.296 1.00 64.25 117 LYS A CA 1
ATOM 896 C C . LYS A 1 117 ? -3.141 -8.340 14.691 1.00 64.25 117 LYS A C 1
ATOM 898 O O . LYS A 1 117 ? -2.630 -9.414 14.983 1.00 64.25 117 LYS A O 1
ATOM 903 N N . ASP A 1 118 ? -3.191 -7.300 15.515 1.00 57.97 118 ASP A N 1
ATOM 904 C CA . ASP A 1 118 ? -2.573 -7.309 16.847 1.00 57.97 118 ASP A CA 1
ATOM 905 C C . ASP A 1 118 ? -3.466 -7.973 17.910 1.00 57.97 118 ASP A C 1
ATOM 907 O O . ASP A 1 118 ? -2.986 -8.548 18.882 1.00 57.97 118 ASP A O 1
ATOM 911 N N . THR A 1 119 ? -4.792 -7.914 17.750 1.00 61.38 119 THR A N 1
ATOM 912 C CA . THR A 1 119 ? -5.752 -8.465 18.725 1.00 61.38 119 THR A CA 1
ATOM 913 C C . THR A 1 119 ? -7.069 -8.879 18.063 1.00 61.38 119 THR A C 1
ATOM 915 O O . THR A 1 119 ? -7.370 -8.496 16.938 1.00 61.38 119 THR A O 1
ATOM 918 N N .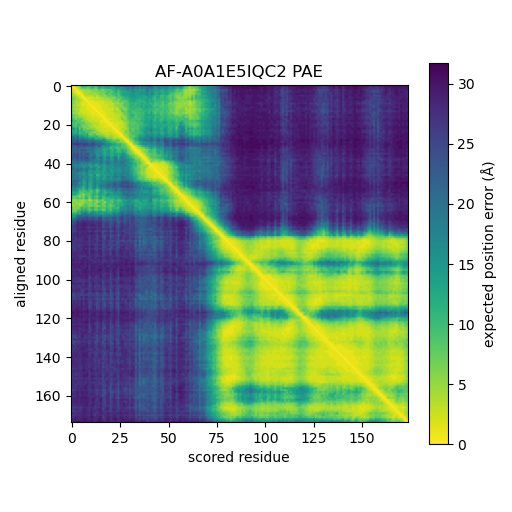 SER A 1 120 ? -7.900 -9.664 18.759 1.00 65.44 120 SER A N 1
ATOM 919 C CA . SER A 1 120 ? -9.247 -10.042 18.286 1.00 65.44 120 SER A CA 1
ATOM 920 C C . SER A 1 120 ? -10.240 -8.869 18.226 1.00 65.44 120 SER A C 1
ATOM 922 O O . SER A 1 120 ? -11.317 -9.001 17.642 1.00 65.44 120 SER A O 1
ATOM 924 N N . SER A 1 121 ? -9.894 -7.731 18.833 1.00 69.88 121 SER A N 1
ATOM 925 C CA . SER A 1 121 ? -10.777 -6.574 18.999 1.00 69.88 121 SER A CA 1
ATOM 926 C C . SER A 1 121 ? -10.737 -5.588 17.831 1.00 69.88 121 SER A C 1
ATOM 928 O O . SER A 1 121 ? -11.741 -4.916 17.595 1.00 69.88 121 SER A O 1
ATOM 930 N N . TYR A 1 122 ? -9.620 -5.505 17.102 1.00 73.88 122 TYR A N 1
ATOM 931 C CA . TYR A 1 122 ? -9.484 -4.639 15.932 1.00 73.88 122 TYR A CA 1
ATOM 932 C C . TYR A 1 122 ? -8.577 -5.260 14.865 1.00 73.88 122 TYR A C 1
ATOM 934 O O . TYR A 1 122 ? -7.649 -6.010 15.165 1.00 73.88 122 TYR A O 1
ATOM 942 N N . ASN A 1 123 ? -8.843 -4.923 13.609 1.00 78.94 123 ASN A N 1
ATOM 943 C CA . ASN A 1 123 ? -8.003 -5.250 12.469 1.00 78.94 123 ASN A CA 1
ATOM 944 C C . ASN A 1 123 ? -7.648 -3.953 11.753 1.00 78.94 123 ASN A C 1
ATOM 946 O O . ASN A 1 123 ? -8.524 -3.356 11.138 1.00 78.94 123 ASN A O 1
ATOM 950 N N . LEU A 1 124 ? -6.394 -3.515 11.866 1.00 82.62 124 LEU A N 1
ATOM 951 C CA . LEU A 1 124 ? -5.893 -2.340 11.162 1.00 82.62 124 LEU A CA 1
ATOM 952 C C . LEU A 1 124 ? -5.221 -2.785 9.865 1.00 82.62 124 LEU A C 1
ATOM 954 O O . LEU A 1 124 ? -4.328 -3.639 9.875 1.00 82.62 124 LEU A O 1
ATOM 958 N N . THR A 1 125 ? -5.616 -2.170 8.758 1.00 84.50 125 THR A N 1
ATOM 959 C CA . THR A 1 125 ? -5.109 -2.511 7.436 1.00 84.50 125 THR A CA 1
ATOM 960 C C . THR A 1 125 ? -4.721 -1.249 6.681 1.00 84.50 125 THR A C 1
ATOM 962 O O . THR A 1 125 ? -5.538 -0.359 6.444 1.00 84.50 125 THR A O 1
ATOM 965 N N . SER A 1 126 ? -3.457 -1.204 6.282 1.00 85.88 126 SER A N 1
ATOM 966 C CA . SER A 1 126 ? -2.908 -0.210 5.371 1.00 85.88 126 SER A CA 1
ATOM 967 C C . SER A 1 126 ? -2.924 -0.766 3.953 1.00 85.88 126 SER A C 1
ATOM 969 O O . SER A 1 126 ? -2.498 -1.896 3.709 1.00 85.88 126 SER A O 1
ATOM 971 N N . ILE A 1 127 ? -3.397 0.035 3.012 1.00 87.00 127 ILE A N 1
ATOM 972 C CA . ILE A 1 127 ? -3.529 -0.308 1.602 1.00 87.00 127 ILE A CA 1
ATOM 973 C C . ILE A 1 127 ? -2.771 0.728 0.791 1.00 87.00 127 ILE A C 1
ATOM 975 O O . ILE A 1 127 ? -2.946 1.931 0.971 1.00 87.00 127 ILE A O 1
ATOM 979 N N . PHE A 1 128 ? -1.939 0.238 -0.112 1.00 86.69 128 PHE A N 1
ATOM 980 C CA . PHE A 1 128 ? -1.159 1.031 -1.043 1.00 86.69 128 PHE A CA 1
ATOM 981 C C . PHE A 1 128 ? -1.698 0.749 -2.437 1.00 86.69 128 PHE A C 1
ATOM 983 O O . PHE A 1 128 ? -1.457 -0.327 -2.978 1.00 86.69 128 PHE A O 1
ATOM 990 N N . VAL A 1 129 ? -2.467 1.681 -2.991 1.00 87.00 129 VAL A N 1
ATOM 991 C CA . VAL A 1 129 ? -3.048 1.554 -4.330 1.00 87.00 129 VAL A CA 1
ATOM 992 C C . VAL A 1 129 ? -2.191 2.336 -5.311 1.00 87.00 129 VAL A C 1
ATOM 994 O O . VAL A 1 129 ? -1.852 3.494 -5.060 1.00 87.00 129 VAL A O 1
ATOM 997 N N . LYS A 1 130 ? -1.848 1.727 -6.442 1.00 86.12 130 LYS A N 1
ATOM 998 C CA . LYS A 1 130 ? -1.199 2.435 -7.541 1.00 86.12 130 LYS A CA 1
ATOM 999 C C . LYS A 1 130 ? -2.131 3.531 -8.050 1.00 86.12 130 LYS A C 1
ATOM 1001 O O . LYS A 1 130 ? -3.276 3.256 -8.397 1.00 86.12 130 LYS A O 1
ATOM 1006 N N . GLN A 1 131 ? -1.647 4.765 -8.097 1.00 87.12 131 GLN A N 1
ATOM 1007 C CA . GLN A 1 131 ? -2.428 5.897 -8.574 1.00 87.12 131 GLN A CA 1
ATOM 1008 C C . GLN A 1 131 ? -2.706 5.745 -10.079 1.00 87.12 131 GLN A C 1
ATOM 1010 O O . GLN A 1 131 ? -1.750 5.650 -10.855 1.00 87.12 131 GLN A O 1
ATOM 1015 N N . PRO A 1 132 ? -3.981 5.748 -10.510 1.00 86.00 132 PRO A N 1
ATOM 1016 C CA . PRO A 1 132 ? -4.324 5.759 -11.927 1.00 86.00 132 PRO A CA 1
ATOM 1017 C C . PRO A 1 132 ? -3.798 7.016 -12.630 1.00 86.00 132 PRO A C 1
ATOM 1019 O O . PRO A 1 132 ? -3.806 8.111 -12.062 1.00 86.00 132 PRO A O 1
ATOM 1022 N N . GLU A 1 133 ? -3.367 6.868 -13.884 1.00 83.38 133 GLU A N 1
ATOM 1023 C CA . GLU A 1 133 ? -2.973 8.001 -14.736 1.00 83.38 133 GLU A CA 1
ATOM 1024 C C . GLU A 1 133 ? -4.196 8.767 -15.255 1.00 83.38 133 GLU A C 1
ATOM 1026 O O . GLU A 1 133 ? -4.144 9.982 -15.455 1.00 83.38 133 GLU A O 1
ATOM 1031 N N . ASN A 1 134 ? -5.311 8.056 -15.447 1.00 83.31 134 ASN A N 1
ATOM 1032 C CA . ASN A 1 134 ? -6.575 8.636 -15.865 1.00 83.31 134 ASN A CA 1
ATOM 1033 C C . ASN A 1 134 ? -7.220 9.396 -14.687 1.00 83.31 134 ASN A C 1
ATOM 1035 O O . ASN A 1 134 ? -7.512 8.788 -13.653 1.00 83.31 134 ASN A O 1
ATOM 1039 N N . PRO A 1 135 ? -7.490 10.708 -14.824 1.00 83.19 135 PRO A N 1
ATOM 1040 C CA . PRO A 1 135 ? -8.063 11.508 -13.744 1.00 83.19 135 PRO A CA 1
ATOM 1041 C C . PRO A 1 135 ? -9.458 11.038 -13.308 1.00 83.19 135 PRO A C 1
ATOM 1043 O O . PRO A 1 135 ? -9.796 11.199 -12.139 1.00 83.19 135 PRO A O 1
ATOM 1046 N N . LEU A 1 136 ? -10.247 10.436 -14.206 1.00 87.19 136 LEU A N 1
ATOM 1047 C CA . LEU A 1 136 ? -11.579 9.918 -13.873 1.00 87.19 136 LEU A CA 1
ATOM 1048 C C . LEU A 1 136 ? -11.492 8.664 -12.994 1.00 87.19 136 LEU A C 1
ATOM 1050 O O . LEU A 1 136 ? -12.190 8.560 -11.991 1.00 87.19 136 LEU A O 1
ATOM 1054 N N . GLU A 1 137 ? -10.583 7.747 -13.328 1.00 86.56 137 GLU A N 1
ATOM 1055 C CA . GLU A 1 137 ? -10.324 6.538 -12.531 1.00 86.56 137 GLU A CA 1
ATOM 1056 C C . GLU A 1 137 ? -9.715 6.889 -11.170 1.00 86.56 137 GLU A C 1
ATOM 1058 O O . GLU A 1 137 ? -10.026 6.265 -10.156 1.00 86.56 137 GLU A O 1
ATOM 1063 N N . LEU A 1 138 ? -8.869 7.924 -11.125 1.00 87.56 138 LEU A N 1
ATOM 1064 C CA . LEU A 1 138 ? -8.351 8.454 -9.870 1.00 87.56 138 LEU A CA 1
ATOM 1065 C C . LEU A 1 138 ? -9.475 9.024 -8.997 1.00 87.56 138 LEU A C 1
ATOM 1067 O O . LEU A 1 138 ? -9.499 8.780 -7.793 1.00 87.56 138 LEU A O 1
ATOM 1071 N N . GLU A 1 139 ? -10.409 9.778 -9.574 1.00 88.38 139 GLU A N 1
ATOM 1072 C CA . GLU A 1 139 ? -11.547 10.320 -8.829 1.00 88.38 139 GLU A CA 1
ATOM 1073 C C . GLU A 1 139 ? -12.455 9.208 -8.283 1.00 88.38 139 GLU A C 1
ATOM 1075 O O . GLU A 1 139 ? -12.844 9.257 -7.113 1.00 88.38 139 GLU A O 1
ATOM 1080 N N . GLU A 1 140 ? -12.718 8.171 -9.080 1.00 89.25 140 GLU A N 1
ATOM 1081 C CA . GLU A 1 140 ? -13.483 6.989 -8.670 1.00 89.25 140 GLU A CA 1
ATOM 1082 C C . GLU A 1 140 ? -12.807 6.237 -7.512 1.00 89.25 140 GLU A C 1
ATOM 1084 O O . GLU A 1 140 ? -13.445 5.946 -6.490 1.00 89.25 140 GLU A O 1
ATOM 1089 N N . LEU A 1 141 ? -11.495 6.004 -7.619 1.00 89.88 141 LEU A N 1
ATOM 1090 C CA . LEU A 1 141 ? -10.696 5.403 -6.555 1.00 89.88 141 LEU A CA 1
ATOM 1091 C C . LEU A 1 141 ? -10.770 6.240 -5.272 1.00 89.88 141 LEU A C 1
ATOM 1093 O O . LEU A 1 141 ? -11.014 5.713 -4.187 1.00 89.88 141 LEU A O 1
ATOM 1097 N N . LEU A 1 142 ? -10.588 7.558 -5.376 1.00 90.81 142 LEU A N 1
ATOM 1098 C CA . LEU A 1 142 ? -10.626 8.444 -4.215 1.00 90.81 142 LEU A CA 1
ATOM 1099 C C . LEU A 1 142 ? -12.013 8.516 -3.585 1.00 90.81 142 LEU A C 1
ATOM 1101 O O . LEU A 1 142 ? -12.099 8.601 -2.363 1.00 90.81 142 LEU A O 1
ATOM 1105 N N . CYS A 1 143 ? -13.083 8.484 -4.375 1.00 90.00 143 CYS A N 1
ATOM 1106 C CA . CYS A 1 143 ? -14.451 8.449 -3.863 1.00 90.00 143 CYS A CA 1
ATOM 1107 C C . CYS A 1 143 ? -14.687 7.178 -3.033 1.00 90.00 143 CYS A C 1
ATOM 1109 O O . CYS A 1 143 ? -15.150 7.250 -1.892 1.00 90.00 143 CYS A O 1
ATOM 1111 N N . THR A 1 144 ? -14.258 6.034 -3.568 1.00 89.50 144 THR A N 1
ATOM 1112 C CA . THR A 1 144 ? -14.331 4.723 -2.911 1.00 89.50 144 THR A CA 1
ATOM 1113 C C . THR A 1 144 ? -13.535 4.699 -1.608 1.00 89.50 144 THR A C 1
ATOM 1115 O O . THR A 1 144 ? -14.072 4.383 -0.544 1.00 89.50 144 THR A O 1
ATOM 1118 N N . LEU A 1 145 ? -12.265 5.109 -1.658 1.00 90.38 145 LEU A N 1
ATOM 1119 C CA . LEU A 1 145 ? -11.386 5.112 -0.492 1.00 90.38 145 LEU A CA 1
ATOM 1120 C C . LEU A 1 145 ? -11.864 6.097 0.580 1.00 90.38 145 LEU A C 1
ATOM 1122 O O . LEU A 1 145 ? -11.901 5.741 1.749 1.00 90.38 145 LEU A O 1
ATOM 1126 N N . LYS A 1 146 ? -12.291 7.313 0.218 1.00 89.69 146 LYS A N 1
ATOM 1127 C CA . LYS A 1 146 ? -12.790 8.307 1.190 1.00 89.69 146 LYS A CA 1
ATOM 1128 C C . LYS A 1 146 ? -14.058 7.858 1.908 1.00 89.69 146 LYS A C 1
ATOM 1130 O O . LYS A 1 146 ? -14.298 8.301 3.028 1.00 89.69 146 LYS A O 1
ATOM 1135 N N . ARG A 1 147 ? -14.879 7.031 1.257 1.00 88.56 147 ARG A N 1
ATOM 1136 C CA . ARG A 1 147 ? -16.129 6.525 1.828 1.00 88.56 147 ARG A CA 1
ATOM 1137 C C . ARG A 1 147 ? -15.887 5.484 2.916 1.00 88.56 147 ARG A C 1
ATOM 1139 O O . ARG A 1 147 ? -16.614 5.478 3.905 1.00 88.56 147 ARG A O 1
ATOM 1146 N N . HIS A 1 148 ? -14.888 4.622 2.734 1.00 87.44 148 HIS A N 1
ATOM 1147 C CA . HIS A 1 148 ? -14.693 3.453 3.597 1.00 87.44 148 HIS A CA 1
ATOM 1148 C C . HIS A 1 148 ? -13.449 3.525 4.482 1.00 87.44 148 HIS A C 1
ATOM 1150 O O . HIS A 1 148 ? -13.464 3.005 5.600 1.00 87.44 148 HIS A O 1
ATOM 1156 N N . ALA A 1 149 ? -12.380 4.170 4.014 1.00 88.69 149 ALA A N 1
ATOM 1157 C CA . ALA A 1 149 ? -11.136 4.302 4.756 1.00 88.69 149 ALA A CA 1
ATOM 1158 C C . ALA A 1 149 ? -11.206 5.450 5.767 1.00 88.69 149 ALA A C 1
ATOM 1160 O O . ALA A 1 149 ? -11.769 6.519 5.528 1.00 88.69 149 ALA A O 1
ATOM 1161 N N . SER A 1 150 ? -10.565 5.237 6.911 1.00 88.12 150 SER A N 1
ATOM 1162 C CA . SER A 1 150 ? -10.458 6.247 7.961 1.00 88.12 150 SER A CA 1
ATOM 1163 C C . SER A 1 150 ? -9.404 7.296 7.647 1.00 88.12 150 SER A C 1
ATOM 1165 O O . SER A 1 150 ? -9.519 8.432 8.099 1.00 88.12 150 SER A O 1
ATOM 1167 N N . PHE A 1 151 ? -8.395 6.934 6.860 1.00 88.31 151 PHE A N 1
ATOM 1168 C CA . PHE A 1 151 ? -7.382 7.852 6.365 1.00 88.31 151 PHE A CA 1
ATOM 1169 C C . PHE A 1 151 ? -7.080 7.551 4.901 1.00 88.31 151 PHE A C 1
ATOM 1171 O O . PHE A 1 151 ? -6.925 6.388 4.541 1.00 88.31 151 PHE A O 1
ATOM 1178 N N . VAL A 1 152 ? -6.975 8.584 4.070 1.00 90.69 152 VAL A N 1
ATOM 1179 C CA . VAL A 1 152 ? -6.547 8.482 2.670 1.00 90.69 152 VAL A CA 1
ATOM 1180 C C . VAL A 1 152 ? -5.584 9.618 2.384 1.00 90.69 152 VAL A C 1
ATOM 1182 O O . VAL A 1 152 ? -5.887 10.757 2.713 1.00 90.69 152 VAL A O 1
ATOM 1185 N N . THR A 1 153 ? -4.457 9.353 1.739 1.00 89.44 153 THR A N 1
ATOM 1186 C CA . THR A 1 153 ? -3.545 10.395 1.266 1.00 89.44 153 THR A CA 1
ATOM 1187 C C . THR A 1 153 ? -3.078 10.097 -0.148 1.00 89.44 153 THR A C 1
ATOM 1189 O O . THR A 1 153 ? -2.893 8.937 -0.524 1.00 89.44 153 THR A O 1
ATOM 1192 N N . VAL A 1 154 ? -2.944 11.157 -0.939 1.00 88.12 154 VAL A N 1
ATOM 1193 C CA . VAL A 1 154 ? -2.559 11.095 -2.350 1.00 88.12 154 VAL A CA 1
ATOM 1194 C C . VAL A 1 154 ? -1.184 11.712 -2.510 1.00 88.12 154 VAL A C 1
ATOM 1196 O O . VAL A 1 154 ? -0.950 12.839 -2.071 1.00 88.12 154 VAL A O 1
ATOM 1199 N N . GLU A 1 155 ? -0.287 10.985 -3.164 1.00 80.88 155 GLU A N 1
ATOM 1200 C CA . GLU A 1 155 ? 1.049 11.474 -3.463 1.00 80.88 155 GLU A CA 1
ATOM 1201 C C . GLU A 1 155 ? 1.015 12.558 -4.554 1.00 80.88 155 GLU A C 1
ATOM 1203 O O . GLU A 1 155 ? 0.623 12.338 -5.700 1.00 80.88 155 GLU A O 1
ATOM 1208 N N . ASP A 1 156 ? 1.465 13.759 -4.203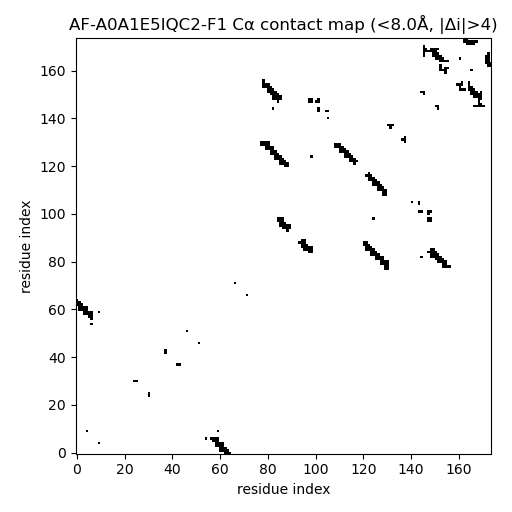 1.00 75.75 156 ASP A N 1
ATOM 1209 C CA . ASP A 1 156 ? 1.513 14.932 -5.084 1.00 75.75 156 ASP A CA 1
ATOM 1210 C C . ASP A 1 156 ? 2.881 15.136 -5.747 1.00 75.75 156 ASP A C 1
ATOM 1212 O O . ASP A 1 156 ? 3.144 16.190 -6.322 1.00 75.75 156 ASP A O 1
ATOM 1216 N N . ALA A 1 157 ? 3.744 14.116 -5.696 1.00 67.38 157 ALA A N 1
ATOM 1217 C CA . ALA A 1 157 ? 5.138 14.164 -6.137 1.00 67.38 157 ALA A CA 1
ATOM 1218 C C . ALA A 1 157 ? 6.026 15.166 -5.370 1.00 67.38 157 ALA A C 1
ATOM 1220 O O . ALA A 1 157 ? 7.137 15.453 -5.811 1.00 67.38 157 ALA A O 1
ATOM 1221 N N . SER A 1 158 ? 5.591 15.658 -4.203 1.00 65.62 158 SER A N 1
ATOM 1222 C CA . SER A 1 158 ? 6.455 16.438 -3.303 1.00 65.62 158 SER A CA 1
ATOM 1223 C C . SER A 1 158 ? 7.530 15.592 -2.610 1.00 65.62 158 SER A C 1
ATOM 1225 O O . SER A 1 158 ? 8.475 16.143 -2.047 1.00 65.62 158 SER A O 1
ATOM 1227 N N . GLY A 1 159 ? 7.394 14.260 -2.638 1.00 64.94 159 GLY A N 1
ATOM 1228 C CA . GLY A 1 159 ? 8.252 13.323 -1.909 1.00 64.94 159 GLY A CA 1
ATOM 1229 C C . GLY A 1 159 ? 7.913 13.202 -0.419 1.00 64.94 159 GLY A C 1
ATOM 1230 O O . GLY A 1 159 ? 8.615 12.501 0.307 1.00 64.94 159 GLY A O 1
ATOM 1231 N N . TYR A 1 160 ? 6.841 13.858 0.040 1.00 65.94 160 TYR A N 1
ATOM 1232 C CA . TYR A 1 160 ? 6.359 13.802 1.418 1.00 65.94 160 TYR A CA 1
ATOM 1233 C C . TYR A 1 160 ? 4.854 13.528 1.456 1.00 65.94 160 TYR A C 1
ATOM 1235 O O . TYR A 1 160 ? 4.102 13.941 0.575 1.00 65.94 160 TYR A O 1
ATOM 1243 N N . ILE A 1 161 ? 4.390 12.871 2.522 1.00 67.56 161 ILE A N 1
ATOM 1244 C CA . ILE A 1 161 ? 2.957 12.801 2.819 1.00 67.56 161 ILE A CA 1
ATOM 1245 C C . ILE A 1 161 ? 2.524 14.187 3.299 1.00 67.56 161 ILE A C 1
ATOM 1247 O O . ILE A 1 161 ? 2.842 14.589 4.419 1.00 67.56 161 ILE A O 1
ATOM 1251 N N . SER A 1 162 ? 1.812 14.923 2.446 1.00 70.25 162 SER A N 1
ATOM 1252 C CA . SER A 1 162 ? 1.262 16.228 2.806 1.00 70.25 162 SER A CA 1
ATOM 1253 C C . SER A 1 162 ? -0.128 16.095 3.430 1.00 70.25 162 SER A C 1
ATOM 1255 O O . SER A 1 162 ? -1.013 15.417 2.894 1.00 70.25 162 SER A O 1
ATOM 1257 N N . SER A 1 163 ? -0.369 16.811 4.531 1.00 68.69 163 SER A N 1
ATOM 1258 C CA . SER A 1 163 ? -1.708 16.933 5.123 1.00 68.69 163 SER A CA 1
ATOM 1259 C C . SER A 1 163 ? -2.708 17.560 4.146 1.00 68.69 163 SER A C 1
ATOM 1261 O O . SER A 1 163 ? -3.872 17.169 4.135 1.00 68.69 163 SER A O 1
ATOM 1263 N N . THR A 1 164 ? -2.249 18.440 3.247 1.00 76.00 164 THR A N 1
ATOM 1264 C CA . THR A 1 164 ? -3.099 19.120 2.253 1.00 76.00 164 THR A CA 1
ATOM 1265 C C . THR A 1 164 ? -3.752 18.170 1.252 1.00 76.00 164 THR A C 1
ATOM 1267 O O . THR A 1 164 ? -4.791 18.517 0.687 1.00 76.00 164 THR A O 1
ATOM 1270 N N . ASN A 1 165 ? -3.174 16.984 1.046 1.00 82.12 165 ASN A N 1
ATOM 1271 C CA . ASN A 1 165 ? -3.691 15.936 0.162 1.00 82.12 165 ASN A CA 1
ATOM 1272 C C . ASN A 1 165 ? -4.161 14.704 0.941 1.00 82.12 165 ASN A C 1
ATOM 1274 O O . ASN A 1 165 ? -4.295 13.618 0.378 1.00 82.12 165 ASN A O 1
ATOM 1278 N N . SER A 1 166 ? -4.425 14.889 2.236 1.00 86.75 166 SER A N 1
ATOM 1279 C CA . SER A 1 166 ? -4.890 13.851 3.141 1.00 86.75 166 SER A CA 1
ATOM 1280 C C . SER A 1 166 ? -6.348 14.075 3.547 1.00 86.75 166 SER A C 1
ATOM 1282 O O . SER A 1 166 ? -6.823 15.204 3.690 1.00 86.75 166 SER A O 1
ATOM 1284 N N . PHE A 1 167 ? -7.065 12.978 3.747 1.00 88.31 167 PHE A N 1
ATOM 1285 C CA . PHE A 1 167 ? -8.468 12.929 4.122 1.00 88.31 167 PHE A CA 1
ATOM 1286 C C . PHE A 1 167 ? -8.626 12.013 5.333 1.00 88.31 167 PHE A C 1
ATOM 1288 O O . PHE A 1 167 ? -8.097 10.905 5.338 1.00 88.31 167 PHE A O 1
ATOM 1295 N N . ILE A 1 168 ? -9.368 12.465 6.341 1.00 87.06 168 ILE A N 1
ATOM 1296 C CA . ILE A 1 168 ? -9.707 11.701 7.542 1.00 87.06 168 ILE A CA 1
ATOM 1297 C C . ILE A 1 168 ? -11.218 11.492 7.538 1.00 87.06 168 ILE A C 1
ATOM 1299 O O . ILE A 1 168 ? -11.974 12.463 7.522 1.00 87.06 168 ILE A O 1
ATOM 1303 N N . ASN A 1 169 ? -11.665 10.235 7.528 1.00 84.94 169 ASN A N 1
ATOM 1304 C CA . ASN A 1 169 ? -13.082 9.857 7.445 1.00 84.94 169 ASN A CA 1
ATOM 1305 C C . ASN A 1 169 ? -13.833 10.615 6.326 1.00 84.94 169 ASN A C 1
ATOM 1307 O O . ASN A 1 169 ? -14.916 11.163 6.535 1.00 84.94 169 ASN A O 1
ATOM 1311 N N . GLY A 1 170 ? -13.198 10.731 5.158 1.00 80.62 170 GLY A N 1
ATOM 1312 C CA . GLY A 1 170 ? -13.734 11.436 3.991 1.00 80.62 170 GLY A CA 1
ATOM 1313 C C . GLY A 1 170 ? -13.646 12.968 4.022 1.00 80.62 170 GLY A C 1
ATOM 1314 O O . GLY A 1 170 ? -13.902 13.600 2.998 1.00 80.62 170 GLY A O 1
ATOM 1315 N N . GLN A 1 171 ? -13.236 13.587 5.133 1.00 84.44 171 GLN A N 1
ATOM 1316 C CA . GLN A 1 171 ? -13.050 15.039 5.233 1.00 84.44 171 GLN A CA 1
ATOM 1317 C C . GLN A 1 171 ? -11.597 15.432 4.977 1.00 84.44 171 GLN A C 1
ATOM 1319 O O . GLN A 1 171 ? -10.678 14.752 5.421 1.00 84.44 171 GLN A O 1
ATOM 1324 N N . LYS A 1 172 ? -11.373 16.538 4.263 1.00 83.06 172 LYS A N 1
ATOM 1325 C CA . LYS A 1 172 ? -10.020 17.033 3.982 1.00 83.06 172 LYS A CA 1
ATOM 1326 C C . LYS A 1 172 ? -9.345 17.483 5.282 1.00 83.06 172 LYS A C 1
ATOM 1328 O O . LYS A 1 172 ? -9.933 18.263 6.026 1.00 83.06 172 LYS A O 1
ATOM 1333 N N . SER A 1 173 ? -8.125 17.012 5.537 1.00 69.25 173 SER A N 1
ATOM 1334 C CA . SER A 1 173 ? -7.322 17.480 6.668 1.00 69.25 173 SER A CA 1
ATOM 1335 C C . SER A 1 173 ? -6.836 18.902 6.368 1.00 69.25 173 SER A C 1
ATOM 1337 O O . SER A 1 173 ? -6.074 19.106 5.424 1.00 69.25 173 SER A O 1
ATOM 1339 N N . THR A 1 174 ? -7.328 19.885 7.123 1.00 59.53 174 THR A N 1
ATOM 1340 C CA . THR A 1 174 ? -6.819 21.273 7.123 1.00 59.53 174 THR A CA 1
ATOM 1341 C C . THR A 1 174 ? -5.483 21.396 7.830 1.00 59.53 174 THR A C 1
ATOM 1343 O O . THR A 1 174 ? -5.280 20.659 8.822 1.00 59.53 174 THR A O 1
#

Sequence (174 aa):
MKKKFSRSKLLKWLKSAAGITLLSISLGNNVSTVVTNSTSPQFVAQAMEQRLDSFPKGTYVVKYERSTEDEQDSIPYSKTVLAIAYDANLAQGGKIINLSTMMEEIGGFEYIVSSAKDTSSYNLTSIFVKQPENPLELEELLCTLKRHASFVTVEDASGYISSTNSFINGQKST